Protein AF-A0A958G045-F1 (afdb_monomer)

Solvent-accessible surface area (backbone atoms only — not comparable to full-atom values): 7639 Å² total; per-residue (Å²): 135,84,83,72,83,82,80,56,61,54,73,55,75,80,82,63,91,84,65,68,52,78,48,73,72,69,88,76,71,96,57,97,78,63,70,73,43,79,45,76,45,50,44,82,39,88,90,41,97,62,54,41,32,39,40,33,35,24,47,80,92,43,77,76,48,74,50,75,50,74,61,81,78,65,74,59,61,74,67,54,48,76,78,50,56,80,80,67,39,44,77,53,38,30,64,75,45,71,90,52,27,68,62,39,37,51,55,50,50,54,52,54,32,58,74,71,74,55,133

Nearest PDB structures (foldseek):
  7b0n-assembly1_D  TM=8.931E-01  e=7.552E-06  Yarrowia lipolytica
  6tjv-assembly1_H  TM=8.920E-01  e=9.129E-06  Thermosynechococcus vestitus BP-1
  6yj4-assembly1_D  TM=9.027E-01  e=1.514E-05  Yarrowia lipolytica
  6y79-assembly1_C  TM=8.887E-01  e=1.514E-05  Yarrowia lipolytica
  6rfr-assembly1_C  TM=6.927E-01  e=6.655E-06  Yarrowia lipolytica

Secondary structure (DSSP, 8-state):
--------EEEE--SSTT--EEEEPPPPPS-TT-PPEEEEE-TT-TTSSSS-EEEEEEETTEEEEEEEE--TT---HHHHHTTS-GGGGHHHHTTTSTT-HHHHHHHHHHHHHHHHT--

Radius of gyration: 21.83 Å; Cα contacts (8 Å, |Δi|>4): 120; chains: 1; bounding box: 44×30×58 Å

pLDDT: mean 78.05, std 19.07, range [30.86, 95.94]

Mean predicted aligned error: 10.69 Å

Foldseek 3Di:
DDDDDDFPFPQDDPPPPDDGDGDGDDDDPPDPPFDWDWDWPAQPHPVDPHGKIKIFIDRDPDTPDIDIHDDPPPDCLVVVVVVDDLVVCLVSQCPVDVVCSVVSNVVSVVVVCVVVVHD

Structure (mmCIF, N/CA/C/O backbone):
data_AF-A0A958G045-F1
#
_entry.id   AF-A0A958G045-F1
#
loop_
_atom_site.group_PDB
_atom_site.id
_atom_site.type_symbol
_atom_site.label_atom_id
_atom_site.label_alt_id
_atom_site.label_comp_id
_atom_site.label_asym_id
_atom_site.label_entity_id
_atom_site.label_seq_id
_atom_site.pdbx_PDB_ins_code
_atom_site.Cartn_x
_atom_site.Cartn_y
_atom_site.Cartn_z
_atom_site.occupancy
_atom_site.B_iso_or_equiv
_atom_site.auth_seq_id
_atom_site.auth_comp_id
_atom_site.auth_asym_id
_atom_site.auth_atom_id
_atom_site.pdbx_PDB_model_num
ATOM 1 N N . MET A 1 1 ? -15.139 -10.750 -39.019 1.00 36.69 1 MET A N 1
ATOM 2 C CA . MET A 1 1 ? -14.594 -12.005 -38.468 1.00 36.69 1 MET A CA 1
ATOM 3 C C . MET A 1 1 ? -13.157 -11.687 -38.106 1.00 36.69 1 MET A C 1
ATOM 5 O O . MET A 1 1 ? -12.354 -11.429 -38.987 1.00 36.69 1 MET A O 1
ATOM 9 N N . THR A 1 2 ? -12.957 -11.414 -36.824 1.00 30.86 2 THR A N 1
ATOM 10 C CA . THR A 1 2 ? -11.857 -10.649 -36.228 1.00 30.86 2 THR A CA 1
ATOM 11 C C . THR A 1 2 ? -10.573 -11.463 -36.185 1.00 30.86 2 THR A C 1
ATOM 13 O O . THR A 1 2 ? -10.405 -12.305 -35.302 1.00 30.86 2 THR A O 1
ATOM 16 N N . ASP A 1 3 ? -9.680 -11.199 -37.132 1.00 31.19 3 ASP A N 1
ATOM 17 C CA . ASP A 1 3 ? -8.331 -11.749 -37.119 1.00 31.19 3 ASP A CA 1
ATOM 18 C C . ASP A 1 3 ? -7.537 -11.038 -36.016 1.00 31.19 3 ASP A C 1
ATOM 20 O O . ASP A 1 3 ? -7.214 -9.853 -36.101 1.00 31.19 3 ASP A O 1
ATOM 24 N N . THR A 1 4 ? -7.369 -11.729 -34.892 1.00 38.75 4 THR A N 1
ATOM 25 C CA . THR A 1 4 ? -6.682 -11.210 -33.707 1.00 38.75 4 THR A CA 1
ATOM 26 C C . THR A 1 4 ? -5.214 -11.595 -33.869 1.00 38.75 4 THR A C 1
ATOM 28 O O . THR A 1 4 ? -4.928 -12.792 -33.815 1.00 38.75 4 THR A O 1
ATOM 31 N N . PRO A 1 5 ? -4.274 -10.659 -34.096 1.00 38.97 5 PRO A N 1
ATOM 32 C CA . PRO A 1 5 ? -2.901 -11.040 -34.381 1.00 38.97 5 PRO A CA 1
ATOM 33 C C . PRO A 1 5 ? -2.278 -11.667 -33.132 1.00 38.97 5 PRO A C 1
ATOM 35 O O . PRO A 1 5 ? -2.341 -11.126 -32.023 1.00 38.97 5 PRO A O 1
ATOM 38 N N . SER A 1 6 ? -1.716 -12.856 -33.318 1.00 36.56 6 SER A N 1
ATOM 39 C CA . SER A 1 6 ? -1.097 -13.672 -32.286 1.00 36.56 6 SER A CA 1
ATOM 40 C C . SER A 1 6 ? 0.085 -12.948 -31.635 1.00 36.56 6 SER A C 1
ATOM 42 O O . SER A 1 6 ? 1.158 -12.838 -32.214 1.00 36.56 6 SER A O 1
ATOM 44 N N . LYS A 1 7 ? -0.145 -12.463 -30.413 1.00 37.41 7 LYS A N 1
ATOM 45 C CA . LYS A 1 7 ? 0.746 -12.505 -29.239 1.00 37.41 7 LYS A CA 1
ATOM 46 C C . LYS A 1 7 ? 2.233 -12.800 -29.523 1.00 37.41 7 LYS A C 1
ATOM 48 O O . LYS A 1 7 ? 2.696 -13.918 -29.315 1.00 37.41 7 LYS A O 1
ATOM 53 N N . TYR A 1 8 ? 2.992 -11.773 -29.883 1.00 41.62 8 TYR A N 1
ATOM 54 C CA . TYR A 1 8 ? 4.444 -11.752 -29.708 1.00 41.62 8 TYR A CA 1
ATOM 55 C C . TYR A 1 8 ? 4.737 -11.316 -28.269 1.00 41.62 8 TYR A C 1
ATOM 57 O O . TYR A 1 8 ? 4.805 -10.125 -27.959 1.00 41.62 8 TYR A O 1
ATOM 65 N N . LEU A 1 9 ? 4.776 -12.297 -27.369 1.00 44.06 9 LEU A N 1
ATOM 66 C CA . LEU A 1 9 ? 5.099 -12.105 -25.960 1.00 44.06 9 LEU A CA 1
ATOM 67 C C . LEU A 1 9 ? 6.610 -12.262 -25.802 1.00 44.06 9 LEU A C 1
ATOM 69 O O . LEU A 1 9 ? 7.135 -13.360 -25.993 1.00 44.06 9 LEU A O 1
ATOM 73 N N . LEU A 1 10 ? 7.306 -11.187 -25.439 1.00 52.81 10 LEU A N 1
ATOM 74 C CA . LEU A 1 10 ? 8.650 -11.322 -24.886 1.00 52.81 10 LEU A CA 1
ATOM 75 C C . LEU A 1 10 ? 8.494 -11.822 -23.451 1.00 52.81 10 LEU A C 1
ATOM 77 O O . LEU A 1 10 ? 8.268 -11.044 -22.531 1.00 52.81 10 LEU A O 1
ATOM 81 N N . ASN A 1 11 ? 8.558 -13.142 -23.274 1.00 48.41 11 ASN A N 1
ATOM 82 C CA . ASN A 1 11 ? 8.635 -13.750 -21.951 1.00 48.41 11 ASN A CA 1
ATOM 83 C C . ASN A 1 11 ? 10.054 -13.534 -21.425 1.00 48.41 11 ASN A C 1
ATOM 85 O O . ASN A 1 11 ? 10.949 -14.331 -21.712 1.00 48.41 11 ASN A O 1
ATOM 89 N N . VAL A 1 12 ? 10.272 -12.443 -20.694 1.00 56.25 12 VAL A N 1
ATOM 90 C CA . VAL A 1 12 ? 11.561 -12.209 -20.044 1.00 56.25 12 VAL A CA 1
ATOM 91 C C . VAL A 1 12 ? 11.499 -12.784 -18.633 1.00 56.25 12 VAL A C 1
ATOM 93 O O . VAL A 1 12 ? 10.944 -12.181 -17.717 1.00 56.25 12 VAL A O 1
ATOM 96 N N . ASP A 1 13 ? 12.028 -13.998 -18.478 1.00 53.25 13 ASP A N 1
ATOM 97 C CA . ASP A 1 13 ? 12.215 -14.628 -17.172 1.00 53.25 13 ASP A CA 1
ATOM 98 C C . ASP A 1 13 ? 13.497 -14.082 -16.531 1.00 53.25 13 ASP A C 1
ATOM 100 O O . ASP A 1 13 ? 14.612 -14.391 -16.952 1.00 53.25 13 ASP A O 1
ATOM 104 N N . TYR A 1 14 ? 13.333 -13.232 -15.518 1.00 55.12 14 TYR A N 1
ATOM 105 C CA . TYR A 1 14 ? 14.439 -12.625 -14.777 1.00 55.12 14 TYR A CA 1
ATOM 106 C C . TYR A 1 14 ? 14.920 -13.480 -13.588 1.00 55.12 14 TYR A C 1
ATOM 108 O O . TYR A 1 14 ? 15.627 -12.970 -12.718 1.00 55.12 14 TYR A O 1
ATOM 116 N N . GLY A 1 15 ? 14.544 -14.762 -13.503 1.00 47.25 15 GLY A N 1
ATOM 117 C CA . GLY A 1 15 ? 15.054 -15.689 -12.484 1.00 47.25 15 GLY A CA 1
ATOM 118 C C . GLY A 1 15 ? 14.504 -15.462 -11.069 1.00 47.25 15 GLY A C 1
ATOM 119 O O . GLY A 1 15 ? 15.001 -16.054 -10.111 1.00 47.25 15 GLY A O 1
ATOM 120 N N . VAL A 1 16 ? 13.468 -14.630 -10.919 1.00 51.88 16 VAL A N 1
ATOM 121 C CA . VAL A 1 16 ? 12.742 -14.424 -9.657 1.00 51.88 16 VAL A CA 1
ATOM 122 C C . VAL A 1 16 ? 11.493 -15.299 -9.714 1.00 51.88 16 VAL A C 1
ATOM 124 O O . VAL A 1 16 ? 10.455 -14.877 -10.215 1.00 51.88 16 VAL A O 1
ATOM 127 N N . GLY A 1 17 ? 11.649 -16.561 -9.304 1.00 43.22 17 GLY A N 1
ATOM 128 C CA . GLY A 1 17 ? 10.703 -17.664 -9.505 1.00 43.22 17 GLY A CA 1
ATOM 129 C C . GLY A 1 17 ? 9.214 -17.295 -9.484 1.00 43.22 17 GLY A C 1
ATOM 130 O O . GLY A 1 17 ? 8.594 -17.301 -8.423 1.00 43.22 17 GLY A O 1
ATOM 131 N N . GLY A 1 18 ? 8.641 -17.066 -10.673 1.00 46.16 18 GLY A N 1
ATOM 132 C CA . GLY A 1 18 ? 7.196 -17.126 -10.906 1.00 46.16 18 GLY A CA 1
ATOM 133 C C . GLY A 1 18 ? 6.531 -15.965 -11.654 1.00 46.16 18 GLY A C 1
ATOM 134 O O . GLY A 1 18 ? 5.354 -16.111 -11.973 1.00 46.16 18 GLY A O 1
ATOM 135 N N . VAL A 1 19 ? 7.208 -14.853 -11.970 1.00 52.66 19 VAL A N 1
ATOM 136 C CA . VAL A 1 19 ? 6.544 -13.705 -12.631 1.00 52.66 19 VAL A CA 1
ATOM 137 C C . VAL A 1 19 ? 7.113 -13.459 -14.028 1.00 52.66 19 VAL A C 1
ATOM 139 O O . VAL A 1 19 ? 8.200 -12.912 -14.191 1.00 52.66 19 VAL A O 1
ATOM 142 N N . THR A 1 20 ? 6.369 -13.899 -15.046 1.00 56.47 20 THR A N 1
ATOM 143 C CA . THR A 1 20 ? 6.637 -13.570 -16.452 1.00 56.47 20 THR A CA 1
ATOM 144 C C . THR A 1 20 ? 5.996 -12.221 -16.767 1.00 56.47 20 THR A C 1
ATOM 146 O O . THR A 1 20 ? 4.775 -12.122 -16.847 1.00 56.47 20 THR A O 1
ATOM 149 N N . THR A 1 21 ? 6.814 -11.187 -16.937 1.00 59.34 21 THR A N 1
ATOM 150 C CA . THR A 1 21 ? 6.363 -9.866 -17.390 1.00 59.34 21 THR A CA 1
ATOM 151 C C . THR A 1 21 ? 6.030 -9.949 -18.884 1.00 59.34 21 THR A C 1
ATOM 153 O O . THR A 1 21 ? 6.853 -10.414 -19.676 1.00 59.34 21 THR A O 1
ATOM 156 N N . HIS A 1 22 ? 4.819 -9.555 -19.285 1.00 61.47 22 HIS A N 1
ATOM 157 C CA . HIS A 1 22 ? 4.336 -9.713 -20.662 1.00 61.47 22 HIS A CA 1
ATOM 158 C C . HIS A 1 22 ? 4.344 -8.382 -21.421 1.00 61.47 22 HIS A C 1
ATOM 160 O O . HIS A 1 22 ? 3.338 -7.674 -21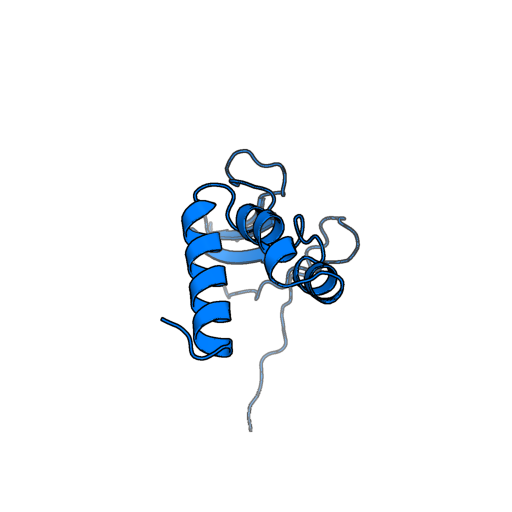.444 1.00 61.47 22 HIS A O 1
ATOM 166 N N . PHE A 1 23 ? 5.440 -8.081 -22.118 1.00 63.00 23 PHE A N 1
ATOM 167 C CA . PHE A 1 23 ? 5.482 -6.940 -23.037 1.00 63.00 23 PHE A CA 1
ATOM 168 C C . PHE A 1 23 ? 4.900 -7.307 -24.404 1.00 63.00 23 PHE A C 1
ATOM 170 O O . PHE A 1 23 ? 5.138 -8.400 -24.933 1.00 63.00 23 PHE A O 1
ATOM 177 N N . ARG A 1 24 ? 4.117 -6.391 -24.987 1.00 57.75 24 ARG A N 1
ATOM 178 C CA . ARG A 1 24 ? 3.647 -6.515 -26.373 1.00 57.75 24 ARG A CA 1
ATOM 179 C C . ARG A 1 24 ? 4.767 -6.060 -27.298 1.00 57.75 24 ARG A C 1
ATOM 181 O O . ARG A 1 24 ? 5.080 -4.877 -27.292 1.00 57.75 24 ARG A O 1
ATOM 188 N N . SER A 1 25 ? 5.289 -6.931 -28.165 1.00 52.06 25 SER A N 1
ATOM 189 C CA . SER A 1 25 ? 6.210 -6.444 -29.201 1.00 52.06 25 SER A CA 1
ATOM 190 C C . SER A 1 25 ? 5.480 -5.441 -30.106 1.00 52.06 25 SER A C 1
ATOM 192 O O . SER A 1 25 ? 4.498 -5.802 -30.770 1.00 52.06 25 SER A O 1
ATOM 194 N N . ARG A 1 26 ? 5.932 -4.188 -30.145 1.00 55.94 26 ARG A N 1
ATOM 195 C CA . ARG A 1 26 ? 5.447 -3.195 -31.111 1.00 55.94 26 ARG A CA 1
ATOM 196 C C . ARG A 1 26 ? 6.354 -3.199 -32.348 1.00 55.94 26 ARG A C 1
ATOM 198 O O . ARG A 1 26 ? 7.562 -3.362 -32.197 1.00 55.94 26 ARG A O 1
ATOM 205 N N . PRO A 1 27 ? 5.802 -3.044 -33.566 1.00 51.91 27 PRO A N 1
ATOM 206 C CA . PRO A 1 27 ? 6.625 -2.864 -34.752 1.00 51.91 27 PRO A CA 1
ATOM 207 C C . PRO A 1 27 ? 7.410 -1.558 -34.615 1.00 51.91 27 PRO A C 1
ATOM 209 O O . PRO A 1 27 ? 6.833 -0.500 -34.355 1.00 51.91 27 PRO A O 1
ATOM 212 N N . LEU A 1 28 ? 8.727 -1.671 -34.745 1.00 56.66 28 LEU A N 1
ATOM 213 C CA . LEU A 1 28 ? 9.665 -0.564 -34.671 1.00 56.66 28 LEU A CA 1
ATOM 214 C C . LEU A 1 28 ? 9.468 0.347 -35.889 1.00 56.66 28 LEU A C 1
ATOM 216 O O . LEU A 1 28 ? 9.413 -0.147 -37.015 1.00 56.66 28 LEU A O 1
ATOM 220 N N . GLY A 1 29 ? 9.312 1.655 -35.679 1.00 53.84 29 GLY A N 1
ATOM 221 C CA . GLY A 1 29 ? 9.355 2.617 -36.783 1.00 53.84 29 GLY A CA 1
ATOM 222 C C . GLY A 1 29 ? 10.727 2.585 -37.465 1.00 53.84 29 GLY A C 1
ATOM 223 O O . GLY A 1 29 ? 11.711 2.246 -36.815 1.00 53.84 29 GLY A O 1
ATOM 224 N N . ASP A 1 30 ? 10.775 2.936 -38.754 1.00 53.06 30 ASP A N 1
ATOM 225 C CA . ASP A 1 30 ? 11.915 2.852 -39.699 1.00 53.06 30 ASP A CA 1
ATOM 226 C C . ASP A 1 30 ? 13.200 3.644 -39.321 1.00 53.06 30 ASP A C 1
ATOM 228 O O . ASP A 1 30 ? 14.036 3.944 -40.175 1.00 53.06 30 ASP A O 1
ATOM 232 N N . ASP A 1 31 ? 13.415 3.970 -38.047 1.00 57.41 31 ASP A N 1
ATOM 233 C CA . ASP A 1 31 ? 14.665 4.536 -37.553 1.00 57.41 31 ASP A CA 1
ATOM 234 C C . ASP A 1 31 ? 15.629 3.402 -37.175 1.00 57.41 31 ASP A C 1
ATOM 236 O O . ASP A 1 31 ? 15.483 2.745 -36.141 1.00 57.41 31 ASP A O 1
ATOM 240 N N . LEU A 1 32 ? 16.649 3.212 -38.021 1.00 53.25 32 LEU A N 1
ATOM 241 C CA . LEU A 1 32 ? 17.719 2.192 -38.013 1.00 53.25 32 LEU A CA 1
ATOM 242 C C . LEU A 1 32 ? 18.530 2.028 -36.698 1.00 53.25 32 LEU A C 1
ATOM 244 O O . LEU A 1 32 ? 19.518 1.298 -36.684 1.00 53.25 32 LEU A O 1
ATOM 248 N N . HIS A 1 33 ? 18.142 2.683 -35.599 1.00 51.03 33 HIS A N 1
ATOM 249 C CA . HIS A 1 33 ? 18.873 2.723 -34.327 1.00 51.03 33 HIS A CA 1
ATOM 250 C C . HIS A 1 33 ? 18.024 2.527 -33.053 1.00 51.03 33 HIS A C 1
ATOM 252 O O . HIS A 1 33 ? 18.582 2.615 -31.960 1.00 51.03 33 HIS A O 1
ATOM 258 N N . SER A 1 34 ? 16.713 2.271 -33.132 1.00 57.78 34 SER A N 1
ATOM 259 C CA . SER A 1 34 ? 15.856 2.217 -31.930 1.00 57.78 34 SER A CA 1
ATOM 260 C C . SER A 1 34 ? 15.563 0.796 -31.428 1.00 57.78 34 SER A C 1
ATOM 262 O O . SER A 1 34 ? 14.416 0.412 -31.279 1.00 57.78 34 SER A O 1
ATOM 264 N N . GLU A 1 35 ? 16.574 -0.025 -31.132 1.00 69.56 35 GLU A N 1
ATOM 265 C CA . GLU A 1 35 ? 16.298 -1.294 -30.435 1.00 69.56 35 GLU A CA 1
ATOM 266 C C . GLU A 1 35 ? 15.602 -1.024 -29.086 1.00 69.56 35 GLU A C 1
ATOM 268 O O . GLU A 1 35 ? 16.085 -0.239 -28.265 1.00 69.56 35 GLU A O 1
ATOM 273 N N . THR A 1 36 ? 14.447 -1.656 -28.857 1.00 74.62 36 THR A N 1
ATOM 274 C CA . THR A 1 36 ? 13.719 -1.550 -27.588 1.00 74.62 36 THR A CA 1
ATOM 275 C C . THR A 1 36 ? 14.494 -2.265 -26.488 1.00 74.62 36 THR A C 1
ATOM 277 O O . THR A 1 36 ? 14.803 -3.453 -26.608 1.00 74.62 36 THR A O 1
ATOM 280 N N . MET A 1 37 ? 14.776 -1.562 -25.396 1.00 80.25 37 MET A N 1
ATOM 281 C CA . MET A 1 37 ? 15.468 -2.099 -24.229 1.00 80.25 37 MET A CA 1
ATOM 282 C C . MET A 1 37 ? 14.467 -2.391 -23.118 1.00 80.25 37 MET A C 1
ATOM 284 O O . MET A 1 37 ? 13.669 -1.530 -22.764 1.00 80.25 37 MET A O 1
ATOM 288 N N . VAL A 1 38 ? 14.559 -3.572 -22.507 1.00 83.19 38 VAL A N 1
ATOM 289 C CA . VAL A 1 38 ? 13.812 -3.869 -21.280 1.00 83.19 38 VAL A CA 1
ATOM 290 C C . VAL A 1 38 ? 14.738 -3.712 -20.079 1.00 83.19 38 VAL A C 1
ATOM 292 O O . VAL A 1 38 ? 15.731 -4.431 -19.949 1.00 83.19 38 VAL A O 1
ATOM 295 N N . LEU A 1 39 ? 14.408 -2.776 -19.192 1.00 85.19 39 LEU A N 1
ATOM 296 C CA . LEU A 1 39 ? 15.165 -2.474 -17.983 1.00 85.19 39 LEU A CA 1
ATOM 297 C C . LEU A 1 39 ? 14.363 -2.880 -16.743 1.00 85.19 39 LEU A C 1
ATOM 299 O O . LEU A 1 39 ? 13.223 -2.469 -16.551 1.00 85.19 39 LEU A O 1
ATOM 303 N N . ASN A 1 40 ? 14.985 -3.668 -15.869 1.00 85.44 40 ASN A N 1
ATOM 304 C CA . ASN A 1 40 ? 14.391 -4.080 -14.601 1.00 85.44 40 ASN A CA 1
ATOM 305 C C . ASN A 1 40 ? 14.891 -3.180 -13.462 1.00 85.44 40 ASN A C 1
ATOM 307 O O . ASN A 1 40 ? 16.045 -3.282 -13.038 1.00 85.44 40 ASN A O 1
ATOM 311 N N . LEU A 1 41 ? 14.013 -2.325 -12.942 1.00 87.69 41 LEU A N 1
ATOM 312 C CA . LEU A 1 41 ? 14.222 -1.593 -11.699 1.00 87.69 41 LEU A CA 1
ATOM 313 C C . LEU A 1 41 ? 13.786 -2.496 -10.542 1.00 87.69 41 LEU A C 1
ATOM 315 O O . LEU A 1 41 ? 12.604 -2.613 -10.216 1.00 87.69 41 LEU A O 1
ATOM 319 N N . GLY A 1 42 ? 14.764 -3.184 -9.955 1.00 81.75 42 GLY A N 1
ATOM 320 C CA . GLY A 1 42 ? 14.523 -4.146 -8.884 1.00 81.75 42 GLY A CA 1
ATOM 321 C C . GLY A 1 42 ? 14.020 -3.509 -7.577 1.00 81.75 42 GLY A C 1
ATOM 322 O O . GLY A 1 42 ? 14.215 -2.317 -7.346 1.00 81.75 42 GLY A O 1
ATOM 323 N N . PRO A 1 43 ? 13.464 -4.319 -6.658 1.00 84.00 43 PRO A N 1
ATOM 324 C CA . PRO A 1 43 ? 12.813 -3.846 -5.429 1.00 84.00 43 PRO A CA 1
ATOM 325 C C . PRO A 1 43 ? 13.755 -3.210 -4.396 1.00 84.00 43 PRO A C 1
ATOM 327 O O . PRO A 1 43 ? 13.285 -2.638 -3.418 1.00 84.00 43 PRO A O 1
ATOM 330 N N . ALA A 1 44 ? 15.071 -3.328 -4.589 1.00 85.94 44 ALA A N 1
ATOM 331 C CA . ALA A 1 44 ? 16.099 -2.719 -3.743 1.00 85.94 44 ALA A CA 1
ATOM 332 C C . ALA A 1 44 ? 16.702 -1.439 -4.355 1.00 85.94 44 ALA A C 1
ATOM 334 O O . ALA A 1 44 ? 17.660 -0.887 -3.813 1.00 85.94 44 ALA A O 1
ATOM 335 N N . HIS A 1 45 ? 16.205 -0.992 -5.511 1.00 89.31 45 HIS A N 1
ATOM 336 C CA . HIS A 1 45 ? 16.777 0.147 -6.214 1.00 89.31 45 HIS A CA 1
ATOM 337 C C . HIS A 1 45 ? 16.517 1.460 -5.441 1.00 89.31 45 HIS A C 1
ATOM 339 O O . HIS A 1 45 ? 15.376 1.727 -5.077 1.00 89.31 45 HIS A O 1
ATOM 345 N N . PRO A 1 46 ? 17.512 2.346 -5.2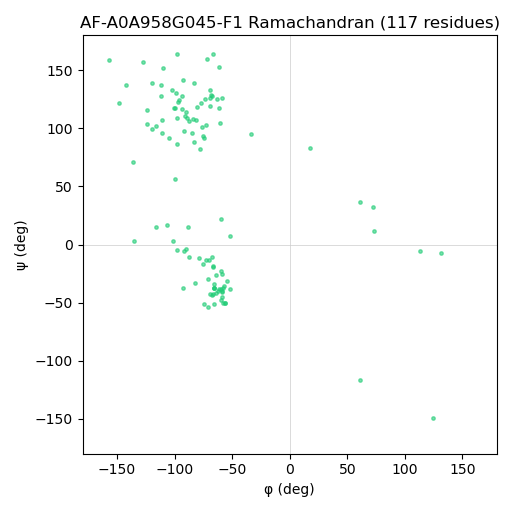31 1.00 88.00 46 PRO A N 1
ATOM 346 C CA . PRO A 1 46 ? 17.330 3.565 -4.427 1.00 88.00 46 PRO A CA 1
ATOM 347 C C . PRO A 1 46 ? 16.254 4.531 -4.944 1.00 88.00 46 PRO A C 1
ATOM 349 O O . PRO A 1 46 ? 15.730 5.338 -4.183 1.00 88.00 46 PRO A O 1
ATOM 352 N N . ALA A 1 47 ? 15.926 4.459 -6.238 1.00 86.31 47 ALA A N 1
ATOM 353 C CA . ALA A 1 47 ? 14.866 5.275 -6.832 1.00 86.31 47 ALA A CA 1
ATOM 354 C C . ALA A 1 47 ? 13.446 4.841 -6.422 1.00 86.31 47 ALA A C 1
ATOM 356 O O . ALA A 1 47 ? 12.501 5.592 -6.652 1.00 86.31 47 ALA A O 1
ATOM 357 N N . THR A 1 48 ? 13.266 3.655 -5.829 1.00 86.19 48 THR A N 1
ATOM 358 C CA . THR A 1 48 ? 11.954 3.195 -5.361 1.00 86.19 48 THR A CA 1
ATOM 359 C C . THR A 1 48 ? 11.766 3.558 -3.889 1.00 86.19 48 THR A C 1
ATOM 361 O O . THR A 1 48 ? 12.486 3.065 -3.023 1.00 86.19 48 THR A O 1
ATOM 364 N N . HIS A 1 49 ? 10.782 4.408 -3.580 1.00 86.00 49 HIS A N 1
ATOM 365 C CA . HIS A 1 49 ? 10.422 4.740 -2.197 1.00 86.00 49 HIS A CA 1
ATOM 366 C C . HIS A 1 49 ? 9.588 3.610 -1.573 1.00 86.00 49 HIS A C 1
ATOM 368 O O . HIS A 1 49 ? 8.357 3.644 -1.562 1.00 86.00 49 HIS A O 1
ATOM 374 N N . GLY A 1 50 ? 10.280 2.579 -1.094 1.00 85.69 50 GLY A N 1
ATOM 375 C CA . GLY A 1 50 ? 9.687 1.343 -0.592 1.00 85.69 50 GLY A CA 1
ATOM 376 C C . GLY A 1 50 ? 10.256 0.137 -1.329 1.00 85.69 50 GLY A C 1
ATOM 377 O O . GLY A 1 50 ? 11.401 0.159 -1.764 1.00 85.69 50 GLY A O 1
ATOM 378 N N . THR A 1 51 ? 9.455 -0.918 -1.466 1.00 87.88 51 THR A N 1
ATOM 379 C CA . THR A 1 51 ? 9.843 -2.111 -2.234 1.00 87.88 51 THR A CA 1
ATOM 380 C C . THR A 1 51 ? 8.795 -2.370 -3.305 1.00 87.88 51 THR A C 1
ATOM 382 O O . THR A 1 51 ? 7.675 -2.804 -3.034 1.00 87.88 51 THR A O 1
ATOM 385 N N . VAL A 1 52 ? 9.150 -2.014 -4.532 1.00 89.88 52 VAL A N 1
ATOM 386 C CA . VAL A 1 52 ? 8.343 -2.206 -5.737 1.00 89.88 52 VAL A CA 1
ATOM 387 C C . VAL A 1 52 ? 9.314 -2.565 -6.844 1.00 89.88 52 VAL A C 1
ATOM 389 O O . VAL A 1 52 ? 10.374 -1.951 -6.948 1.00 89.88 52 VAL A O 1
ATOM 392 N N . ARG A 1 53 ? 8.960 -3.551 -7.663 1.00 88.19 53 ARG A N 1
ATOM 393 C CA . ARG A 1 53 ? 9.718 -3.862 -8.872 1.00 88.19 53 ARG A C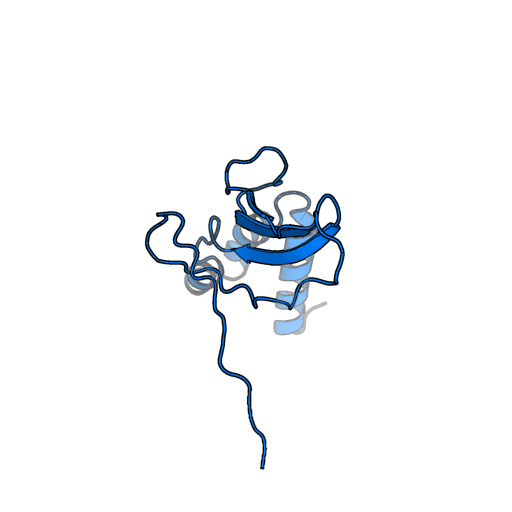A 1
ATOM 394 C C . ARG A 1 53 ? 9.008 -3.227 -10.058 1.00 88.19 53 ARG A C 1
ATOM 396 O O . ARG A 1 53 ? 7.800 -3.379 -10.207 1.00 88.19 53 ARG A O 1
ATOM 403 N N . ILE A 1 54 ? 9.757 -2.504 -10.880 1.00 89.31 54 ILE A N 1
ATOM 404 C CA . ILE A 1 54 ? 9.232 -1.857 -12.082 1.00 89.31 54 ILE A CA 1
ATOM 405 C C . ILE A 1 54 ? 10.054 -2.355 -13.260 1.00 89.31 54 ILE A C 1
ATOM 407 O O . ILE A 1 54 ? 11.255 -2.100 -13.336 1.00 89.31 54 ILE A O 1
ATOM 411 N N . VAL A 1 55 ? 9.423 -3.072 -14.180 1.00 87.56 55 VAL A N 1
ATOM 412 C CA . VAL A 1 55 ? 10.062 -3.489 -15.427 1.00 87.56 55 VAL A CA 1
ATOM 413 C C . VAL A 1 55 ? 9.588 -2.538 -16.514 1.00 87.56 55 VAL A C 1
ATOM 415 O O . VAL A 1 55 ? 8.394 -2.454 -16.781 1.00 87.56 55 VAL A O 1
ATOM 418 N N . VAL A 1 56 ? 10.508 -1.785 -17.110 1.00 88.44 56 VAL A N 1
ATOM 419 C CA . VAL A 1 56 ? 10.194 -0.762 -18.113 1.00 88.44 56 VAL A CA 1
ATOM 420 C C . VAL A 1 56 ? 10.716 -1.167 -19.485 1.00 88.44 56 VAL A C 1
ATOM 422 O O . VAL A 1 56 ? 11.842 -1.646 -19.613 1.00 88.44 56 VAL A O 1
ATOM 425 N N . GLU A 1 57 ? 9.902 -0.947 -20.511 1.00 84.81 57 GLU A N 1
ATOM 426 C CA . GLU A 1 57 ? 10.299 -1.029 -21.914 1.00 84.81 57 GLU A CA 1
ATOM 427 C C . GLU A 1 57 ? 10.623 0.382 -22.413 1.00 84.81 57 GLU A C 1
ATOM 429 O O . GLU A 1 57 ? 9.801 1.299 -22.330 1.00 84.81 57 GLU A O 1
ATOM 434 N N . LEU A 1 58 ? 11.840 0.564 -22.915 1.00 83.75 58 LEU A N 1
ATOM 435 C CA . LEU A 1 58 ? 12.400 1.849 -23.303 1.00 83.75 58 LEU A CA 1
ATOM 436 C C . LEU A 1 58 ? 12.753 1.855 -24.789 1.00 83.75 58 LEU A C 1
ATOM 438 O O . LEU A 1 58 ? 13.349 0.912 -25.306 1.00 83.75 58 LEU A O 1
ATOM 442 N N . SER A 1 59 ? 12.460 2.971 -25.450 1.00 84.19 59 SER A N 1
ATOM 443 C CA . SER A 1 59 ? 13.060 3.351 -26.728 1.00 84.19 59 SER A CA 1
ATOM 444 C C . SER A 1 59 ? 13.952 4.563 -26.477 1.00 84.19 59 SER A C 1
ATOM 446 O O . SER A 1 59 ? 13.472 5.699 -26.403 1.00 84.19 59 SER A O 1
ATOM 448 N N . GLY A 1 60 ? 15.249 4.319 -26.283 1.00 84.88 60 GLY A N 1
ATOM 449 C CA . GLY A 1 60 ? 16.182 5.345 -25.814 1.00 84.88 60 GLY A CA 1
ATOM 450 C C . GLY A 1 60 ? 15.782 5.869 -24.430 1.00 84.88 60 GLY A C 1
ATOM 451 O O . GLY A 1 60 ? 15.754 5.113 -23.465 1.00 84.88 60 GLY A O 1
ATOM 452 N N . GLU A 1 61 ? 15.449 7.157 -24.340 1.00 87.00 61 GLU A N 1
ATOM 453 C CA . GLU A 1 61 ? 15.005 7.819 -23.099 1.00 87.00 61 GLU A CA 1
ATOM 454 C C . GLU A 1 61 ? 13.475 7.806 -22.913 1.00 87.00 61 GLU A C 1
ATOM 456 O O . GLU A 1 61 ? 12.963 8.238 -21.880 1.00 87.00 61 GLU A O 1
ATOM 461 N N . THR A 1 62 ? 12.723 7.328 -23.910 1.00 85.50 62 THR A N 1
ATOM 462 C CA . THR A 1 62 ? 11.254 7.325 -23.880 1.00 85.50 62 THR A CA 1
ATOM 463 C C . THR A 1 62 ? 10.722 6.004 -23.335 1.00 85.50 62 THR A C 1
ATOM 465 O O . THR A 1 62 ? 11.061 4.938 -23.847 1.00 85.50 62 THR A O 1
ATOM 468 N N . ILE A 1 63 ? 9.838 6.077 -22.336 1.00 87.94 63 ILE A N 1
ATOM 469 C CA . ILE A 1 63 ? 9.121 4.913 -21.799 1.00 87.94 63 ILE A CA 1
ATOM 470 C C . ILE A 1 63 ? 7.990 4.536 -22.759 1.00 87.94 63 ILE A C 1
ATOM 472 O O . ILE A 1 63 ? 7.107 5.349 -23.035 1.00 87.94 63 ILE A O 1
ATOM 476 N N . LEU A 1 64 ? 8.011 3.301 -23.259 1.00 84.50 64 LEU A N 1
ATOM 477 C CA . LEU A 1 64 ? 6.964 2.747 -24.120 1.00 84.50 64 LEU A CA 1
ATOM 478 C C . LEU A 1 64 ? 5.900 1.987 -23.329 1.00 84.50 64 LEU A C 1
ATOM 480 O O . LEU A 1 64 ? 4.719 2.034 -23.697 1.00 84.50 64 LEU A O 1
ATOM 484 N N . ASP A 1 65 ? 6.333 1.273 -22.290 1.00 83.69 65 ASP A N 1
ATOM 485 C CA . ASP A 1 65 ? 5.487 0.520 -21.371 1.00 83.69 65 ASP A CA 1
ATOM 486 C C . ASP A 1 65 ? 6.202 0.312 -20.026 1.00 83.69 65 ASP A C 1
ATOM 488 O O . ASP A 1 65 ? 7.432 0.395 -19.938 1.00 83.69 65 ASP A O 1
ATOM 492 N N . ALA A 1 66 ? 5.435 0.052 -18.971 1.00 86.94 66 ALA A N 1
ATOM 493 C CA . ALA A 1 66 ? 5.958 -0.236 -17.642 1.00 86.94 66 ALA A CA 1
ATOM 494 C C . ALA A 1 66 ? 5.032 -1.206 -16.904 1.00 86.94 66 ALA A C 1
ATOM 496 O O . ALA A 1 66 ? 3.868 -0.893 -16.657 1.00 86.94 66 ALA A O 1
ATOM 497 N N . ASP A 1 67 ? 5.571 -2.353 -16.502 1.00 85.75 67 ASP A N 1
ATOM 498 C CA . ASP A 1 67 ? 4.892 -3.292 -15.615 1.00 85.75 67 ASP A CA 1
ATOM 499 C C . ASP A 1 67 ? 5.355 -3.055 -14.172 1.00 85.75 67 ASP A C 1
ATOM 501 O O . ASP A 1 67 ? 6.556 -3.043 -13.875 1.00 85.75 67 ASP A O 1
ATOM 505 N N . VAL A 1 68 ? 4.395 -2.814 -13.281 1.00 88.06 68 VAL A N 1
ATOM 506 C CA . VAL A 1 68 ? 4.638 -2.473 -11.878 1.00 88.06 68 VAL A CA 1
ATOM 507 C C . VAL A 1 68 ? 4.188 -3.637 -11.009 1.00 88.06 68 VAL A C 1
ATOM 509 O O . VAL A 1 68 ? 2.999 -3.852 -10.773 1.00 88.06 68 VAL A O 1
ATOM 512 N N . GLU A 1 69 ? 5.161 -4.351 -10.462 1.00 86.38 69 GLU A N 1
ATOM 513 C CA . GLU A 1 69 ? 4.928 -5.468 -9.563 1.00 86.38 69 GLU A CA 1
ATOM 514 C C . GLU A 1 69 ? 4.858 -4.967 -8.115 1.00 86.38 69 GLU A C 1
ATOM 516 O O . GLU A 1 69 ? 5.855 -4.574 -7.491 1.00 86.38 69 GLU A O 1
ATOM 521 N N . VAL A 1 70 ? 3.641 -4.993 -7.573 1.00 86.75 70 VAL A N 1
ATOM 522 C CA . VAL A 1 70 ? 3.336 -4.677 -6.174 1.00 86.75 70 VAL A CA 1
ATOM 523 C C . VAL A 1 70 ? 3.210 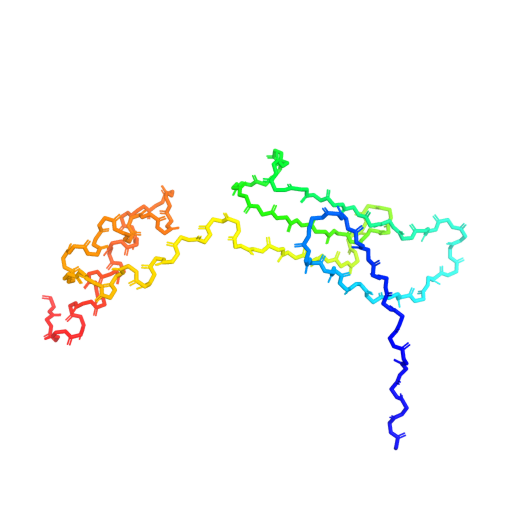-5.950 -5.334 1.00 86.75 70 VAL A C 1
ATOM 525 O O . VAL A 1 70 ? 3.035 -7.047 -5.854 1.00 86.75 70 VAL A O 1
ATOM 528 N N . GLY A 1 71 ? 3.263 -5.805 -4.008 1.00 88.62 71 GLY A N 1
ATOM 529 C CA . GLY A 1 71 ? 2.991 -6.906 -3.073 1.00 88.62 71 GLY A CA 1
ATOM 530 C C . GLY A 1 71 ? 4.189 -7.383 -2.252 1.00 88.62 71 GLY A C 1
ATOM 531 O O . GLY A 1 71 ? 3.993 -8.143 -1.309 1.00 88.62 71 GLY A O 1
ATOM 532 N N . TYR A 1 72 ? 5.400 -6.870 -2.497 1.00 87.81 72 TYR A N 1
ATOM 533 C CA . TYR A 1 72 ? 6.583 -7.165 -1.668 1.00 87.81 72 TYR A CA 1
ATOM 534 C C . TYR A 1 72 ? 6.417 -6.774 -0.186 1.00 87.81 72 TYR A C 1
ATOM 536 O O . TYR A 1 72 ? 7.041 -7.371 0.686 1.00 87.81 72 TYR A O 1
ATOM 544 N N . LEU A 1 73 ? 5.541 -5.805 0.112 1.00 89.25 73 LEU A N 1
ATOM 545 C CA . LEU A 1 73 ? 5.160 -5.395 1.473 1.00 89.25 73 LEU A CA 1
ATOM 546 C C . LEU A 1 73 ? 3.752 -5.851 1.878 1.00 89.25 73 LEU A C 1
ATOM 548 O O . LEU A 1 73 ? 3.187 -5.326 2.840 1.00 89.25 73 LEU A O 1
ATOM 552 N N . HIS A 1 74 ? 3.160 -6.816 1.170 1.00 91.81 74 HIS A N 1
ATOM 553 C CA . HIS A 1 74 ? 1.864 -7.357 1.559 1.00 91.81 74 HIS A CA 1
ATOM 554 C C . HIS A 1 74 ? 1.997 -8.164 2.858 1.00 91.81 74 HIS A C 1
ATOM 556 O O . HIS A 1 74 ? 2.723 -9.152 2.926 1.00 91.81 74 HIS A O 1
ATOM 562 N N . ARG A 1 75 ? 1.283 -7.735 3.903 1.00 89.69 75 ARG A N 1
ATOM 563 C CA . ARG A 1 75 ? 1.322 -8.354 5.240 1.00 89.69 75 ARG A CA 1
ATOM 564 C C . ARG A 1 75 ? -0.014 -8.965 5.676 1.00 89.69 75 ARG A C 1
ATOM 566 O O . ARG A 1 75 ? -0.194 -9.208 6.862 1.00 89.69 75 ARG A O 1
ATOM 573 N N . GLY A 1 76 ? -0.965 -9.167 4.758 1.00 92.00 76 GLY A N 1
ATOM 574 C CA . GLY A 1 76 ? -2.280 -9.732 5.096 1.00 92.00 76 GLY A CA 1
ATOM 575 C C . GLY A 1 76 ? -3.070 -8.872 6.086 1.00 92.00 76 GLY A C 1
ATOM 576 O O . GLY A 1 76 ? -3.737 -9.388 6.975 1.00 92.00 76 GLY A O 1
ATOM 577 N N . PHE A 1 77 ? -2.949 -7.552 5.960 1.00 90.88 77 PHE A N 1
ATOM 578 C CA . PHE A 1 77 ? -3.464 -6.585 6.924 1.00 90.88 77 PHE A CA 1
ATOM 579 C C . PHE A 1 77 ? -4.964 -6.731 7.198 1.00 90.88 77 PHE A C 1
ATOM 581 O O . PHE A 1 77 ? -5.384 -6.832 8.349 1.00 90.88 77 PHE A O 1
ATOM 588 N N . GLU A 1 78 ? -5.757 -6.787 6.131 1.00 92.12 78 GLU A N 1
ATOM 589 C CA . GLU A 1 78 ? -7.212 -6.934 6.201 1.00 92.12 78 GLU A CA 1
ATOM 590 C C . GLU A 1 78 ? -7.592 -8.219 6.937 1.00 92.12 78 GLU A C 1
ATOM 592 O O . GLU A 1 78 ? -8.453 -8.205 7.811 1.00 92.12 78 GLU A O 1
ATOM 597 N N . LYS A 1 79 ? -6.854 -9.307 6.680 1.00 94.06 79 LYS A N 1
ATOM 598 C CA . LYS A 1 79 ? -7.090 -10.591 7.335 1.00 94.06 79 LYS A CA 1
ATOM 599 C C . LYS A 1 79 ? -6.808 -10.546 8.836 1.00 94.06 79 LYS A C 1
ATOM 601 O O . LYS A 1 79 ? -7.530 -11.163 9.612 1.00 94.06 79 LYS A O 1
ATOM 606 N N . MET A 1 80 ? -5.774 -9.818 9.254 1.00 91.50 80 MET A N 1
ATOM 607 C CA . MET A 1 80 ? -5.479 -9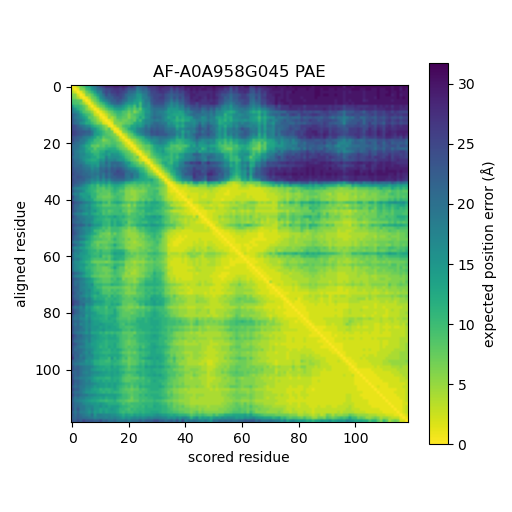.621 10.676 1.00 91.50 80 MET A CA 1
ATOM 608 C C . MET A 1 80 ? -6.581 -8.809 11.369 1.00 91.50 80 MET A C 1
ATOM 610 O O . MET A 1 80 ? -6.942 -9.123 12.504 1.00 91.50 80 MET A O 1
ATOM 614 N N . CYS A 1 81 ? -7.152 -7.816 10.680 1.00 92.81 81 CYS A N 1
ATOM 615 C CA . CYS A 1 81 ? -8.228 -6.980 11.217 1.00 92.81 81 CYS A CA 1
ATOM 616 C C . CYS A 1 81 ? -9.512 -7.771 11.511 1.00 92.81 81 CYS A C 1
ATOM 618 O O . CYS A 1 81 ? -10.247 -7.396 12.414 1.00 92.81 81 CYS A O 1
ATOM 620 N N . GLU A 1 82 ? -9.757 -8.895 10.831 1.00 94.56 82 GLU A N 1
ATOM 621 C CA . GLU A 1 82 ? -10.903 -9.774 11.123 1.00 94.56 82 GLU A CA 1
ATOM 622 C C . GLU A 1 82 ? -10.821 -10.460 12.499 1.00 94.56 82 GLU A C 1
ATOM 624 O O . GLU A 1 82 ? -11.821 -10.977 12.991 1.00 94.56 82 GLU A O 1
ATOM 629 N N . THR A 1 83 ? -9.633 -10.517 13.110 1.00 95.75 83 THR A N 1
ATOM 630 C CA . THR A 1 83 ? -9.407 -11.247 14.371 1.00 95.75 83 THR A CA 1
ATOM 631 C C . THR A 1 83 ? -9.431 -10.362 15.616 1.00 95.75 83 THR A C 1
ATOM 633 O O . THR A 1 83 ? -9.321 -10.879 16.727 1.00 95.75 83 THR A O 1
ATOM 636 N N . VAL A 1 84 ? -9.543 -9.043 15.442 1.00 93.81 84 VAL A N 1
ATOM 637 C CA . VAL A 1 84 ? -9.414 -8.045 16.510 1.00 93.81 84 VAL A CA 1
ATOM 638 C C . VAL A 1 84 ? -10.618 -7.104 16.533 1.00 93.81 84 VAL A C 1
ATOM 640 O O . VAL A 1 84 ? -11.298 -6.922 15.525 1.00 93.81 84 VAL A O 1
ATOM 643 N N . ASP A 1 85 ? -10.870 -6.479 17.682 1.00 93.88 85 ASP A N 1
ATOM 644 C CA . ASP A 1 85 ? -11.975 -5.526 17.832 1.00 93.88 85 ASP A CA 1
ATOM 645 C C . ASP A 1 85 ? -11.699 -4.197 17.104 1.00 93.88 85 ASP A C 1
ATOM 647 O O . ASP A 1 85 ? -10.546 -3.807 16.907 1.00 93.88 85 ASP A O 1
ATOM 651 N N . TYR A 1 86 ? -12.750 -3.423 16.797 1.00 92.62 86 TYR A N 1
ATOM 652 C CA . TYR A 1 86 ? -12.643 -2.151 16.058 1.00 92.62 86 TYR A CA 1
ATOM 653 C C . TYR A 1 86 ? -11.621 -1.160 16.646 1.00 92.62 86 TYR A C 1
ATOM 655 O O . TYR A 1 86 ? -10.879 -0.515 15.904 1.00 92.62 86 TYR A O 1
ATOM 663 N N . ASN A 1 87 ? -11.521 -1.068 17.976 1.00 92.31 87 ASN A N 1
ATOM 664 C CA . ASN A 1 87 ? -10.549 -0.192 18.645 1.00 92.31 87 ASN A CA 1
ATOM 665 C C . ASN A 1 87 ? -9.103 -0.691 18.500 1.00 92.31 87 ASN A C 1
ATOM 667 O O . ASN A 1 87 ? -8.161 0.100 18.477 1.00 92.31 87 ASN A O 1
ATOM 671 N N . GLN A 1 88 ? -8.913 -2.005 18.387 1.00 93.69 88 GLN A N 1
ATOM 672 C CA . GLN A 1 88 ? -7.603 -2.629 18.221 1.00 93.69 88 GLN A CA 1
ATOM 673 C C . GLN A 1 88 ? -7.089 -2.534 16.777 1.00 93.69 88 GLN A C 1
ATOM 675 O O . GLN A 1 88 ? -5.907 -2.777 16.551 1.00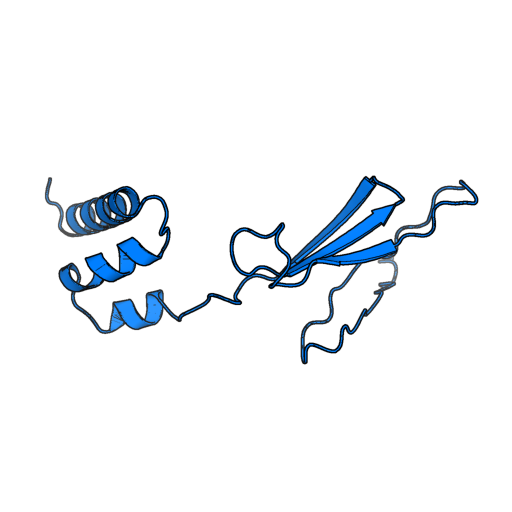 93.69 88 GLN A O 1
ATOM 680 N N . VAL A 1 89 ? -7.935 -2.141 15.815 1.00 94.44 89 VAL A N 1
ATOM 681 C CA . VAL A 1 89 ? -7.553 -1.864 14.418 1.00 94.44 89 VAL A CA 1
ATOM 682 C C . VAL A 1 89 ? -6.812 -0.525 14.268 1.00 94.44 89 VAL A C 1
ATOM 684 O O . VAL A 1 89 ? -6.085 -0.323 13.300 1.00 94.44 89 VAL A O 1
ATOM 687 N N . MET A 1 90 ? -6.883 0.380 15.245 1.00 91.44 90 MET A N 1
ATOM 688 C CA . MET A 1 90 ? -6.220 1.693 15.161 1.00 91.44 90 MET A CA 1
ATOM 689 C C . MET A 1 90 ? -4.697 1.621 14.898 1.00 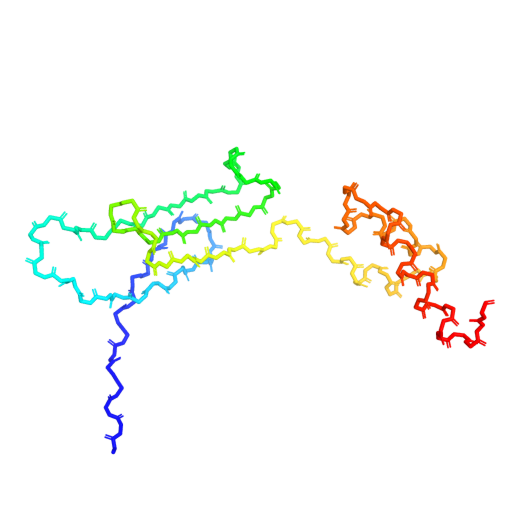91.44 90 MET A C 1
ATOM 691 O O . MET A 1 90 ? -4.231 2.193 13.914 1.00 91.44 90 MET A O 1
ATOM 695 N N . PRO A 1 91 ? -3.892 0.837 15.647 1.00 91.44 91 PRO A N 1
ATOM 696 C CA . PRO A 1 91 ? -2.454 0.709 15.373 1.00 91.44 91 PRO A CA 1
ATOM 697 C C . PRO A 1 91 ? -2.149 0.013 14.043 1.00 91.44 91 PRO A C 1
ATOM 699 O O . PRO A 1 91 ? -1.020 0.057 13.540 1.00 91.44 91 PRO A O 1
ATOM 702 N N . TYR A 1 92 ? -3.125 -0.717 13.512 1.00 91.62 92 TYR A N 1
ATOM 703 C CA . TYR A 1 92 ? -3.049 -1.311 12.198 1.00 91.62 92 TYR A CA 1
ATOM 704 C C . TYR A 1 92 ? -3.228 -0.190 11.153 1.00 91.62 92 TYR A C 1
ATOM 706 O O . TYR A 1 92 ? -2.361 -0.032 10.290 1.00 91.62 92 TYR A O 1
ATOM 714 N N . ALA A 1 93 ? -4.269 0.642 11.251 1.00 91.75 93 ALA A N 1
ATOM 715 C CA . ALA A 1 93 ? -4.539 1.719 10.292 1.00 91.75 93 ALA A CA 1
ATOM 716 C C . ALA A 1 93 ? -3.361 2.711 10.151 1.00 91.75 93 ALA A C 1
ATOM 718 O O . ALA A 1 93 ? -3.009 3.110 9.036 1.00 91.75 93 ALA A O 1
ATOM 719 N N . ASP A 1 94 ? -2.647 2.996 11.243 1.00 91.94 94 ASP A N 1
ATOM 720 C CA . ASP A 1 94 ? -1.402 3.783 11.237 1.00 91.94 94 ASP A CA 1
ATOM 721 C C . ASP A 1 94 ? -0.318 3.245 10.285 1.00 91.94 94 ASP A C 1
ATOM 723 O O . ASP A 1 94 ? 0.486 4.002 9.741 1.00 91.94 94 ASP A O 1
ATOM 727 N N . ARG A 1 95 ? -0.271 1.925 10.073 1.00 91.31 95 ARG A N 1
ATOM 728 C CA . ARG A 1 95 ? 0.781 1.248 9.297 1.00 91.31 95 ARG A CA 1
ATOM 729 C C . ARG A 1 95 ? 0.473 1.109 7.807 1.00 91.31 95 ARG A C 1
ATOM 731 O O . ARG A 1 95 ? 1.336 0.606 7.084 1.00 91.31 95 ARG A O 1
ATOM 738 N N . LEU A 1 96 ? -0.715 1.519 7.355 1.00 89.00 96 LEU A N 1
ATOM 739 C CA . LEU A 1 96 ? -1.087 1.518 5.935 1.00 89.00 96 LEU A CA 1
ATOM 740 C C . LEU A 1 96 ? -0.319 2.596 5.169 1.00 89.00 96 LEU A C 1
ATOM 742 O O . LEU A 1 96 ? 0.392 2.298 4.213 1.00 89.00 96 LEU A O 1
ATOM 746 N N . ASN A 1 97 ? -0.399 3.837 5.643 1.00 91.00 97 ASN A N 1
ATOM 747 C CA . ASN A 1 97 ? 0.433 4.939 5.184 1.00 91.00 97 ASN A CA 1
ATOM 748 C C . ASN A 1 97 ? 1.239 5.477 6.365 1.00 91.00 97 ASN A C 1
ATOM 750 O O . ASN A 1 97 ? 0.751 6.276 7.164 1.00 91.00 97 ASN A O 1
ATOM 754 N N . TYR A 1 98 ? 2.493 5.037 6.427 1.00 90.00 98 TYR A N 1
ATOM 755 C CA . TYR A 1 98 ? 3.421 5.365 7.503 1.00 90.00 98 TYR A CA 1
ATOM 756 C C . TYR A 1 98 ? 3.879 6.832 7.507 1.00 90.00 98 TYR A C 1
ATOM 758 O O . TYR A 1 98 ? 4.465 7.272 8.492 1.00 90.00 98 TYR A O 1
ATOM 766 N N . VAL A 1 99 ? 3.647 7.591 6.429 1.00 93.25 99 VAL A N 1
ATOM 767 C CA . VAL A 1 99 ? 4.038 9.008 6.337 1.00 93.25 99 VAL A CA 1
ATOM 768 C C . VAL A 1 99 ? 3.002 9.907 7.012 1.00 93.25 99 VAL A C 1
ATOM 770 O O . VAL A 1 99 ? 3.355 10.921 7.608 1.00 93.25 99 VAL A O 1
ATOM 773 N N . SER A 1 100 ? 1.724 9.528 6.963 1.00 93.62 100 SER A N 1
ATOM 774 C CA . SER A 1 100 ? 0.629 10.291 7.571 1.00 93.62 100 SER A CA 1
ATOM 775 C C . SER A 1 100 ? -0.351 9.377 8.324 1.00 93.62 100 SER A C 1
ATOM 777 O O . SER A 1 100 ? -1.488 9.198 7.881 1.00 93.62 100 SER A O 1
ATOM 779 N N . PRO A 1 101 ? 0.064 8.812 9.474 1.00 93.06 101 PRO A N 1
ATOM 780 C CA . PRO A 1 101 ? -0.725 7.832 10.228 1.00 93.06 101 PRO A CA 1
ATOM 781 C C . PRO A 1 101 ? -2.061 8.392 10.741 1.00 93.06 101 PRO A C 1
ATOM 783 O O . PRO A 1 101 ? -3.101 7.751 10.617 1.00 93.06 101 PRO A O 1
ATOM 786 N N . ILE A 1 102 ? -2.063 9.645 11.211 1.00 94.19 102 ILE A N 1
ATOM 787 C CA . ILE A 1 102 ? -3.251 10.298 11.789 1.00 94.19 102 ILE A CA 1
ATOM 788 C C . ILE A 1 102 ? -4.409 10.365 10.783 1.00 94.19 102 ILE A C 1
ATOM 790 O O . ILE A 1 102 ? -5.557 10.156 11.161 1.00 94.19 102 ILE A O 1
ATOM 794 N N . ILE A 1 103 ? -4.122 10.611 9.500 1.00 95.75 103 ILE A N 1
ATOM 795 C CA . ILE A 1 103 ? -5.156 10.703 8.458 1.00 95.75 103 ILE A CA 1
ATOM 796 C C . ILE A 1 103 ? -5.839 9.342 8.254 1.00 95.75 103 ILE A C 1
ATOM 798 O O . ILE A 1 103 ? -7.056 9.288 8.080 1.00 95.75 103 ILE A O 1
ATOM 802 N N . ASN A 1 104 ? -5.086 8.242 8.339 1.00 94.25 104 ASN A N 1
ATOM 803 C CA . ASN A 1 104 ? -5.649 6.895 8.218 1.00 94.25 104 ASN A CA 1
ATOM 804 C C . ASN A 1 104 ? -6.567 6.579 9.403 1.00 94.25 104 ASN A C 1
ATOM 806 O O . ASN A 1 104 ? -7.655 6.043 9.212 1.00 94.25 104 ASN A O 1
ATOM 810 N N . ASN A 1 105 ? -6.147 6.950 10.615 1.00 94.06 105 ASN A N 1
ATOM 811 C CA . ASN A 1 105 ? -6.945 6.763 11.824 1.00 94.06 105 ASN A CA 1
ATOM 812 C C . ASN A 1 105 ? -8.237 7.572 11.795 1.00 94.06 105 ASN A C 1
ATOM 814 O O . ASN A 1 105 ? -9.285 7.043 12.145 1.00 94.06 105 ASN A O 1
ATOM 818 N N . VAL A 1 106 ? -8.187 8.824 11.330 1.00 95.00 106 VAL A N 1
ATOM 819 C CA . VAL A 1 106 ? -9.399 9.632 11.130 1.00 95.00 106 VAL A CA 1
ATOM 820 C C . VAL A 1 106 ? -10.342 8.937 10.147 1.00 95.00 106 VAL A C 1
ATOM 822 O O . VAL A 1 106 ? -11.527 8.812 10.435 1.00 95.00 106 VAL A O 1
ATOM 825 N N . GLY A 1 107 ? -9.826 8.412 9.030 1.00 94.00 107 GLY A N 1
ATOM 826 C CA . GLY A 1 107 ? -10.631 7.634 8.083 1.00 94.00 107 GLY A CA 1
ATOM 827 C C . GLY A 1 107 ? -11.275 6.392 8.712 1.00 94.00 107 GLY A C 1
ATOM 828 O O . GLY A 1 107 ? -12.445 6.109 8.451 1.00 94.00 107 GLY A O 1
ATOM 829 N N . TRP A 1 108 ? -10.547 5.676 9.573 1.00 94.69 108 TRP A N 1
ATOM 830 C CA . TRP A 1 108 ? -11.076 4.523 10.305 1.00 94.69 108 TRP A CA 1
ATOM 831 C C . TRP A 1 108 ? -12.165 4.917 11.308 1.00 94.69 108 TRP A C 1
ATOM 833 O O . TRP A 1 108 ? -13.256 4.349 11.254 1.00 94.69 108 TRP A O 1
ATOM 843 N N . CYS A 1 109 ? -11.912 5.910 12.167 1.00 94.12 109 CYS A N 1
ATOM 844 C CA . CYS A 1 109 ? -12.883 6.386 13.155 1.00 94.12 109 CYS A CA 1
ATOM 845 C C . CYS A 1 109 ? -14.174 6.854 12.487 1.00 94.12 109 CYS A C 1
ATOM 847 O O . CYS A 1 109 ? -15.230 6.336 12.828 1.00 94.12 109 CYS A O 1
ATOM 849 N N . LEU A 1 110 ? -14.084 7.709 11.461 1.00 95.38 110 LEU A N 1
ATOM 850 C CA . LEU A 1 110 ? -15.257 8.193 10.726 1.00 95.38 110 LEU A CA 1
ATOM 851 C C . LEU A 1 110 ? -16.067 7.044 10.113 1.00 95.38 110 LEU A C 1
ATOM 853 O O . LEU A 1 110 ? -17.297 7.087 10.089 1.00 95.38 110 LEU A O 1
ATOM 857 N N . THR A 1 111 ? -15.390 5.999 9.625 1.00 94.12 111 THR A N 1
ATOM 858 C CA . THR A 1 111 ? -16.056 4.813 9.067 1.00 94.12 111 THR A CA 1
AT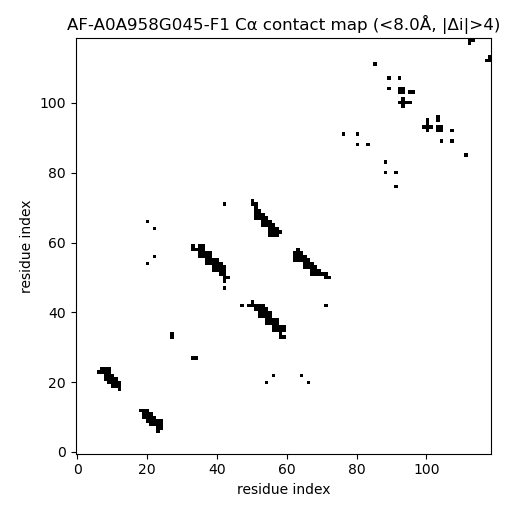OM 859 C C . THR A 1 111 ? -16.797 4.028 10.152 1.00 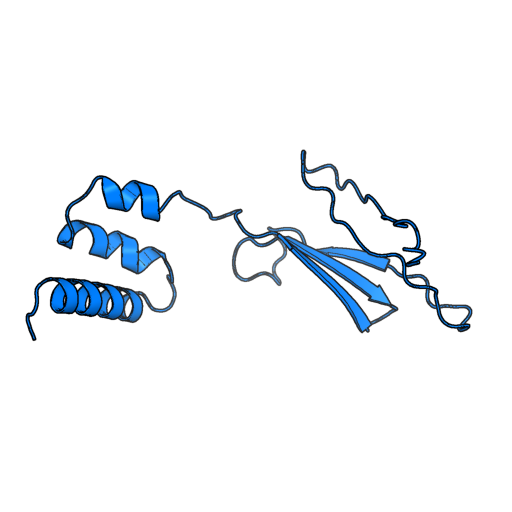94.12 111 THR A C 1
ATOM 861 O O . THR A 1 111 ? -17.935 3.614 9.937 1.00 94.12 111 THR A O 1
ATOM 864 N N . VAL A 1 112 ? -16.182 3.838 11.323 1.00 94.75 112 VAL A N 1
ATOM 865 C CA . VAL A 1 112 ? -16.795 3.134 12.463 1.00 94.75 112 VAL A CA 1
ATOM 866 C C . VAL A 1 112 ? -17.939 3.950 13.074 1.00 94.75 112 VAL A C 1
ATOM 868 O O . VAL A 1 112 ? -18.997 3.394 13.355 1.00 94.75 112 VAL A O 1
ATOM 871 N N . GLU A 1 113 ? -17.764 5.260 13.229 1.00 95.25 113 GLU A N 1
ATOM 872 C CA . GLU A 1 113 ? -18.787 6.195 13.713 1.00 95.25 113 GLU A CA 1
ATOM 873 C C . GLU A 1 113 ? -20.011 6.184 12.791 1.00 95.25 113 GLU A C 1
ATOM 875 O O . GLU A 1 113 ? -21.138 5.965 13.242 1.00 95.25 113 GLU A O 1
ATOM 880 N N . SER A 1 114 ? -19.777 6.268 11.477 1.00 95.94 114 SER A N 1
ATOM 881 C CA . SER A 1 114 ? -20.835 6.166 10.466 1.00 95.94 114 SER A CA 1
ATOM 882 C C . SER A 1 114 ? -21.549 4.811 10.498 1.00 95.94 114 SER A C 1
ATOM 884 O O . SER A 1 114 ? -22.767 4.755 10.336 1.00 95.94 114 SER A O 1
ATOM 886 N N . LEU A 1 115 ? -20.820 3.711 10.725 1.00 94.44 115 LEU A N 1
ATOM 887 C CA . LEU A 1 115 ? -21.394 2.365 10.834 1.00 94.44 115 LEU A CA 1
ATOM 888 C C . LEU A 1 115 ? -22.298 2.218 12.070 1.00 94.44 115 LEU A C 1
ATOM 890 O O . LEU A 1 115 ? -23.294 1.497 12.022 1.00 94.44 115 LEU A O 1
ATOM 894 N N . LEU A 1 116 ? -21.951 2.897 13.166 1.00 95.12 116 LEU A N 1
ATOM 895 C CA . LEU A 1 116 ? -22.700 2.887 14.425 1.00 95.12 116 LEU A CA 1
ATOM 896 C C . LEU A 1 116 ? -23.813 3.949 14.483 1.00 95.12 116 LEU A C 1
ATOM 898 O O . LEU A 1 116 ? -24.647 3.892 15.387 1.00 95.12 116 LEU A O 1
ATOM 902 N N . GLY A 1 117 ? -23.855 4.887 13.531 1.00 94.38 117 GLY A N 1
ATOM 903 C CA . GLY A 1 117 ? -24.841 5.971 13.491 1.00 94.38 117 GLY A CA 1
ATOM 904 C C . GLY A 1 117 ? -24.613 7.045 14.558 1.00 94.38 117 GLY A C 1
ATOM 905 O O . GLY A 1 117 ? -25.582 7.607 15.070 1.00 94.38 117 GLY A O 1
ATOM 906 N N . ILE A 1 118 ? -23.353 7.291 14.918 1.00 91.50 118 ILE A N 1
ATOM 907 C CA . ILE A 1 118 ? -22.927 8.314 15.883 1.00 91.50 118 ILE A CA 1
ATOM 908 C C . ILE A 1 118 ? -22.190 9.452 15.156 1.00 91.50 118 ILE A C 1
ATOM 910 O O . ILE A 1 118 ? -21.619 9.223 14.091 1.00 91.50 118 ILE A O 1
ATOM 914 N N . GLU A 1 119 ? -22.242 10.663 15.719 1.00 75.88 119 GLU A N 1
ATOM 915 C CA . GLU A 1 119 ? -21.557 11.878 15.231 1.00 75.88 119 GLU A CA 1
ATOM 916 C C . GLU A 1 119 ? -20.549 12.380 16.270 1.00 75.88 119 GLU A C 1
ATOM 918 O O . GLU A 1 119 ? -20.881 12.323 17.482 1.00 75.88 119 GLU A O 1
#

Sequence (119 aa):
MTDTPSKYLLNVDYGVGGVTTHFRSRPLGDDLHSETMVLNLGPAHPATHGTVRIVVELSGETILDADVEVGYLHRGFEKMCETVDYNQVMPYADRLNYVSPIINNVGWCLTVESLLGIE